Protein AF-A0AAE3R5K8-F1 (afdb_monomer)

Radius of gyration: 15.52 Å; Cα contacts (8 Å, |Δi|>4): 176; chains: 1; bounding box: 37×25×44 Å

Mean predicted aligned error: 3.05 Å

Organism: NCBI:txid3048010

Foldseek 3Di:
DDDDPLLLVLLQVLLVVLLVQLCCQQPPVQVSVVVQVDHPPPPPVVSVVSNVVSPVSNVLSVLSNVLSVDVVSSLVNLVSSLCVLVVLLVVVVVCCVVVNDGGPVVVVSSVVSVVSNVSSVVVNVVVVVD

Structure (mmCIF, N/CA/C/O backbone):
data_AF-A0AAE3R5K8-F1
#
_entry.id   AF-A0AAE3R5K8-F1
#
loop_
_atom_site.group_PDB
_atom_site.id
_atom_site.type_symbol
_atom_site.label_atom_id
_atom_site.label_alt_id
_atom_site.label_comp_id
_atom_site.label_asym_id
_atom_site.label_entity_id
_atom_site.label_seq_id
_atom_site.pdbx_PDB_ins_code
_atom_site.Cartn_x
_atom_site.Cartn_y
_atom_site.Cartn_z
_atom_site.occupancy
_atom_site.B_iso_or_equiv
_atom_site.auth_seq_id
_atom_site.auth_comp_id
_atom_site.auth_asym_id
_atom_site.auth_atom_id
_atom_site.pdbx_PDB_model_num
ATOM 1 N N . MET A 1 1 ? -12.276 4.435 22.989 1.00 53.66 1 MET A N 1
ATOM 2 C CA . MET A 1 1 ? -12.339 2.981 22.708 1.00 53.66 1 MET A CA 1
ATOM 3 C C . MET A 1 1 ? -10.921 2.452 22.567 1.00 53.66 1 MET A C 1
ATOM 5 O O . MET A 1 1 ? -10.121 3.084 21.887 1.00 53.66 1 MET A O 1
ATOM 9 N N . LYS A 1 2 ? -10.575 1.359 23.253 1.00 65.31 2 LYS A N 1
ATOM 10 C CA . LYS A 1 2 ? -9.228 0.775 23.190 1.00 65.31 2 LYS A CA 1
ATOM 11 C C . LYS A 1 2 ? -9.103 0.011 21.866 1.00 65.31 2 LYS A C 1
ATOM 13 O O . LYS A 1 2 ? -9.886 -0.899 21.618 1.00 65.31 2 LYS A O 1
ATOM 18 N N . GLN A 1 3 ? -8.176 0.416 21.003 1.00 77.44 3 GLN A N 1
ATOM 19 C CA . GLN A 1 3 ? -7.944 -0.242 19.714 1.00 77.44 3 GLN A CA 1
ATOM 20 C C . GLN A 1 3 ? -7.474 -1.683 19.946 1.00 77.44 3 GLN A C 1
ATOM 22 O O . GLN A 1 3 ? -6.622 -1.926 20.805 1.00 77.44 3 GLN A O 1
ATOM 27 N N . SER A 1 4 ? -8.032 -2.645 19.207 1.00 90.25 4 SER A N 1
ATOM 28 C CA . SER A 1 4 ? -7.611 -4.040 19.342 1.00 90.25 4 SER A CA 1
ATOM 29 C C . SER A 1 4 ? -6.170 -4.212 18.856 1.00 90.25 4 SER A C 1
ATOM 31 O O . SER A 1 4 ? -5.750 -3.581 17.881 1.00 90.25 4 SER A O 1
ATOM 33 N N . LEU A 1 5 ? -5.411 -5.093 19.519 1.00 93.00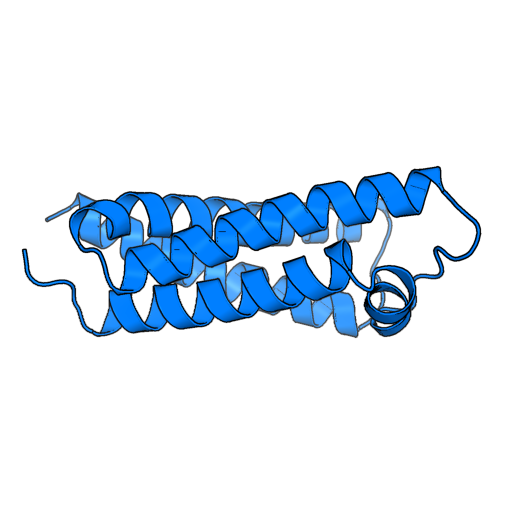 5 LEU A N 1
ATOM 34 C CA . LEU A 1 5 ? -4.035 -5.410 19.120 1.00 93.00 5 LEU A CA 1
ATOM 35 C C . LEU A 1 5 ? -3.974 -5.884 17.660 1.00 93.00 5 LEU A C 1
ATOM 37 O O . LEU A 1 5 ? -3.055 -5.520 16.935 1.00 93.00 5 LEU A O 1
ATOM 41 N N . TYR A 1 6 ? -4.999 -6.621 17.221 1.00 93.75 6 TYR A N 1
ATOM 42 C CA . TYR A 1 6 ? -5.157 -7.064 15.840 1.00 93.75 6 TYR A CA 1
ATOM 43 C C . TYR A 1 6 ? -5.221 -5.895 14.847 1.00 93.75 6 TYR A C 1
ATOM 45 O O . TYR A 1 6 ? -4.435 -5.863 13.906 1.00 93.75 6 TYR A O 1
ATOM 53 N N . VAL A 1 7 ? -6.103 -4.907 15.062 1.00 95.06 7 VAL A N 1
ATOM 54 C CA . VAL A 1 7 ? -6.229 -3.750 14.151 1.00 95.06 7 VAL A CA 1
ATOM 55 C C . VAL A 1 7 ? -4.946 -2.926 14.139 1.00 95.06 7 VAL A C 1
ATOM 57 O O . VAL A 1 7 ? -4.520 -2.471 13.081 1.00 95.06 7 VAL A O 1
ATOM 60 N N . LYS A 1 8 ? -4.314 -2.751 15.303 1.00 96.06 8 LYS A N 1
ATOM 61 C CA . LYS A 1 8 ? -3.030 -2.056 15.414 1.00 96.06 8 LYS A CA 1
ATOM 62 C C . LYS A 1 8 ? -1.935 -2.756 14.608 1.00 96.06 8 LYS A C 1
ATOM 64 O O . LYS A 1 8 ? -1.288 -2.108 13.795 1.00 96.06 8 LYS A O 1
ATOM 69 N N . ALA A 1 9 ? -1.748 -4.061 14.804 1.00 97.19 9 ALA A N 1
ATOM 70 C CA . ALA A 1 9 ? -0.745 -4.832 14.073 1.00 97.19 9 ALA A CA 1
ATOM 71 C C . ALA A 1 9 ? -1.014 -4.801 12.563 1.00 97.19 9 ALA A C 1
ATOM 73 O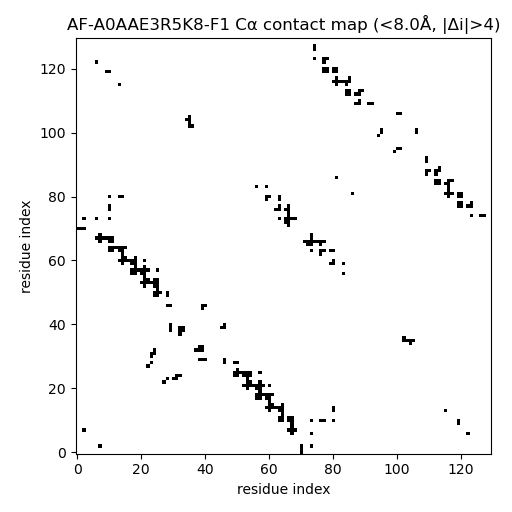 O . ALA A 1 9 ? -0.111 -4.517 11.781 1.00 97.19 9 ALA A O 1
ATOM 74 N N . LEU A 1 10 ? -2.268 -5.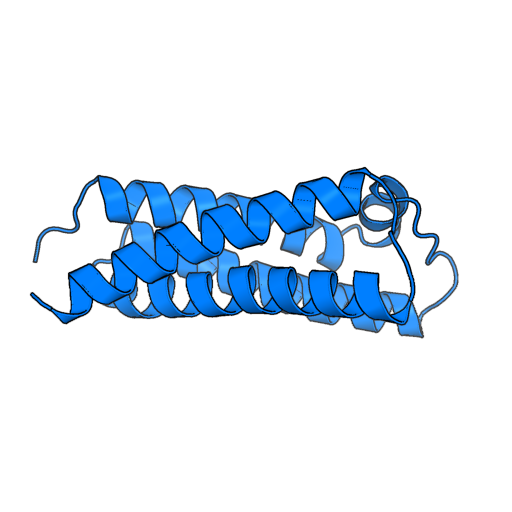017 12.161 1.00 97.38 10 LEU A N 1
ATOM 75 C CA . LEU A 1 10 ? -2.664 -5.038 10.759 1.00 97.38 10 LEU A CA 1
ATOM 76 C C . LEU A 1 10 ? -2.370 -3.703 10.059 1.00 97.38 10 LEU A C 1
ATOM 78 O O . LEU A 1 10 ? -1.749 -3.700 9.002 1.00 97.38 10 LEU A O 1
ATOM 82 N N . LEU A 1 11 ? -2.758 -2.577 10.665 1.00 98.06 11 LEU A N 1
ATOM 83 C CA . LEU A 1 11 ? -2.470 -1.243 10.130 1.00 98.06 11 LEU A CA 1
ATOM 84 C C . LEU A 1 11 ? -0.974 -0.924 10.107 1.00 98.06 11 LEU A C 1
ATOM 86 O O . LEU A 1 11 ? -0.500 -0.312 9.155 1.00 98.06 11 LEU A O 1
ATOM 90 N N . PHE A 1 12 ? -0.227 -1.348 11.127 1.00 98.38 12 PHE A N 1
ATOM 91 C CA . PHE A 1 12 ? 1.211 -1.113 11.195 1.00 98.38 12 PHE A CA 1
ATOM 92 C C . PHE A 1 12 ? 1.956 -1.832 10.065 1.00 98.38 12 PHE A C 1
ATOM 94 O O . PHE A 1 12 ? 2.708 -1.195 9.333 1.00 98.38 12 PHE A O 1
ATOM 101 N N . PHE A 1 13 ? 1.703 -3.130 9.867 1.00 98.25 13 PHE A N 1
ATOM 102 C CA . PHE A 1 13 ? 2.347 -3.895 8.797 1.00 98.25 13 PHE A CA 1
ATOM 103 C C . PHE A 1 13 ? 1.875 -3.463 7.407 1.0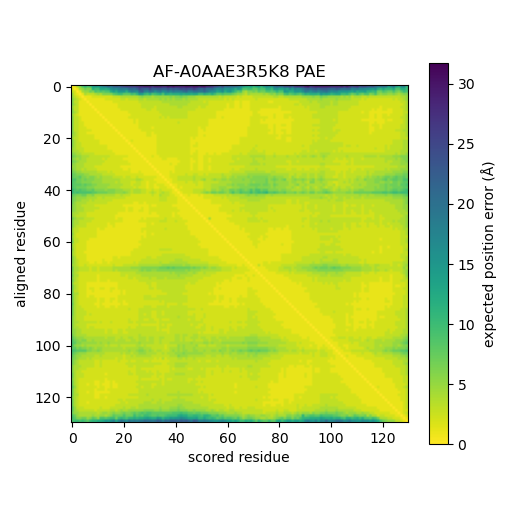0 98.25 13 PHE A C 1
ATOM 105 O O . PHE A 1 13 ? 2.707 -3.262 6.526 1.00 98.25 13 PHE A O 1
ATOM 112 N N . ALA A 1 14 ? 0.570 -3.243 7.218 1.00 98.12 14 ALA A N 1
ATOM 113 C CA . ALA A 1 14 ? 0.040 -2.714 5.962 1.00 98.12 14 ALA A CA 1
ATOM 114 C C . ALA A 1 14 ? 0.647 -1.340 5.633 1.00 98.12 14 ALA A C 1
ATOM 116 O O . ALA A 1 14 ? 0.993 -1.067 4.485 1.00 98.12 14 ALA A O 1
ATOM 117 N N . GLY A 1 15 ? 0.829 -0.490 6.642 1.00 98.38 15 GLY A N 1
ATOM 118 C CA . GLY A 1 15 ? 1.450 0.815 6.480 1.00 98.38 15 GLY A CA 1
ATOM 119 C C . GLY A 1 15 ? 2.943 0.750 6.169 1.00 98.38 15 GLY A C 1
ATOM 120 O O . GLY A 1 15 ? 3.391 1.474 5.287 1.00 98.38 15 GLY A O 1
ATOM 121 N N . ILE A 1 16 ? 3.702 -0.144 6.816 1.00 98.56 16 ILE A N 1
ATOM 122 C CA . ILE A 1 16 ? 5.124 -0.368 6.499 1.00 98.56 16 ILE A CA 1
ATOM 123 C C . ILE A 1 16 ? 5.293 -0.843 5.059 1.00 98.56 16 ILE A C 1
ATOM 125 O O . ILE A 1 16 ? 6.133 -0.303 4.347 1.00 98.56 16 ILE A O 1
ATOM 129 N N . ILE A 1 17 ? 4.495 -1.820 4.620 1.00 98.06 17 ILE A N 1
ATOM 130 C CA . ILE A 1 17 ? 4.569 -2.345 3.251 1.00 98.06 17 ILE A CA 1
ATOM 131 C C . ILE A 1 17 ? 4.251 -1.230 2.247 1.00 98.06 17 ILE A C 1
ATOM 133 O O . ILE A 1 17 ? 5.037 -0.986 1.334 1.00 98.06 17 ILE A O 1
ATOM 137 N N . GLY A 1 18 ? 3.157 -0.491 2.459 1.00 98.06 18 GLY A N 1
ATOM 138 C CA . GLY A 1 18 ? 2.764 0.613 1.581 1.00 98.06 18 GLY A CA 1
ATOM 139 C C . GLY A 1 18 ? 3.805 1.734 1.547 1.00 98.06 18 GLY A C 1
ATOM 140 O O . GLY A 1 18 ? 4.145 2.231 0.478 1.00 98.06 18 GLY A O 1
ATOM 141 N N . ALA A 1 19 ? 4.377 2.092 2.699 1.00 98.50 19 ALA A N 1
ATOM 142 C CA . ALA A 1 19 ? 5.434 3.094 2.777 1.00 98.50 19 ALA A CA 1
ATOM 143 C C . ALA A 1 19 ? 6.725 2.626 2.091 1.00 98.50 19 ALA A C 1
ATOM 145 O O . ALA A 1 19 ? 7.347 3.415 1.391 1.00 98.50 19 ALA A O 1
ATOM 146 N N . ALA A 1 20 ? 7.116 1.359 2.244 1.00 98.00 20 ALA A N 1
ATOM 147 C CA . ALA A 1 20 ? 8.308 0.813 1.600 1.00 98.00 20 ALA A CA 1
ATOM 148 C C . ALA A 1 20 ? 8.177 0.812 0.069 1.00 98.00 20 ALA A C 1
ATOM 150 O O . ALA A 1 20 ? 9.076 1.296 -0.617 1.00 98.00 20 ALA A O 1
ATOM 151 N N . VAL A 1 21 ? 7.039 0.346 -0.461 1.00 97.19 21 VAL A N 1
ATOM 152 C CA . VAL A 1 21 ? 6.747 0.395 -1.905 1.00 97.19 21 VAL A CA 1
ATOM 153 C C . VAL A 1 21 ? 6.687 1.846 -2.386 1.00 97.19 21 VAL A C 1
ATOM 155 O O . VAL A 1 21 ? 7.338 2.199 -3.366 1.00 97.19 21 VAL A O 1
ATOM 158 N N . GLY A 1 22 ? 5.980 2.713 -1.656 1.00 98.06 22 GLY A N 1
ATOM 159 C CA . GLY A 1 22 ? 5.869 4.131 -1.986 1.00 98.06 22 GLY A CA 1
ATOM 160 C C . GLY A 1 22 ? 7.217 4.860 -1.995 1.00 98.06 22 GLY A C 1
ATOM 161 O O . GLY A 1 22 ? 7.472 5.649 -2.898 1.00 98.06 22 GLY A O 1
ATOM 162 N N . ILE A 1 23 ? 8.117 4.567 -1.049 1.00 98.56 23 ILE A N 1
ATOM 163 C CA . ILE A 1 23 ? 9.496 5.089 -1.036 1.00 98.56 23 ILE A CA 1
ATOM 164 C C . ILE A 1 23 ? 10.287 4.560 -2.231 1.00 98.56 23 ILE A C 1
ATOM 166 O O . ILE A 1 23 ? 10.984 5.339 -2.880 1.00 98.56 23 ILE A O 1
ATOM 170 N N . GLY A 1 24 ? 10.178 3.263 -2.533 1.00 97.75 24 GLY A N 1
ATOM 171 C CA . GLY A 1 24 ? 10.833 2.651 -3.688 1.00 97.75 24 GLY A CA 1
ATOM 172 C C . GLY A 1 24 ? 10.465 3.367 -4.985 1.00 97.75 24 GLY A C 1
ATOM 173 O O . GLY A 1 24 ? 11.346 3.844 -5.695 1.00 97.75 24 GLY A O 1
ATOM 174 N N . GLN A 1 25 ? 9.170 3.550 -5.229 1.00 97.62 25 GLN A N 1
ATOM 175 C CA . GLN A 1 25 ? 8.658 4.232 -6.419 1.00 97.62 25 GLN A CA 1
ATOM 176 C C . GLN A 1 25 ? 8.929 5.746 -6.417 1.00 97.62 25 GLN A C 1
ATOM 178 O O . GLN A 1 25 ? 9.264 6.321 -7.449 1.00 97.62 25 GLN A O 1
ATOM 183 N N . LEU A 1 26 ? 8.826 6.421 -5.268 1.00 98.38 26 LEU A N 1
ATOM 184 C CA . LEU A 1 26 ? 9.017 7.871 -5.195 1.00 98.38 26 LEU A CA 1
ATOM 185 C C . LEU A 1 26 ? 10.486 8.277 -5.290 1.00 98.38 26 LEU A C 1
ATOM 187 O O . LEU A 1 26 ? 10.795 9.268 -5.948 1.00 98.38 26 LEU A O 1
ATOM 191 N N . ILE A 1 27 ? 11.385 7.577 -4.597 1.00 98.19 27 ILE A N 1
ATOM 192 C CA . ILE A 1 27 ? 12.783 7.995 -4.431 1.00 98.19 27 ILE A CA 1
ATOM 193 C C . ILE A 1 27 ? 13.690 7.262 -5.420 1.00 98.19 27 ILE A C 1
ATOM 195 O O . ILE A 1 27 ? 14.535 7.903 -6.052 1.00 98.19 27 ILE A O 1
ATOM 199 N N . PHE A 1 28 ? 13.464 5.961 -5.621 1.00 97.00 28 PHE A N 1
ATOM 200 C CA . PHE A 1 28 ? 14.323 5.072 -6.408 1.00 97.00 28 PHE A CA 1
ATOM 201 C C . PHE A 1 28 ? 13.574 4.344 -7.550 1.00 97.00 28 PHE A C 1
ATOM 203 O O . PHE A 1 28 ? 13.754 3.134 -7.701 1.00 97.00 28 PHE A O 1
ATOM 210 N N . PRO A 1 29 ? 12.770 5.037 -8.388 1.00 97.25 29 PRO A N 1
ATOM 211 C CA . PRO A 1 29 ? 11.847 4.389 -9.327 1.00 97.25 29 PRO A CA 1
ATOM 212 C C . PRO A 1 29 ? 12.539 3.429 -10.301 1.00 97.25 29 PRO A C 1
ATOM 214 O O . PRO A 1 29 ? 12.050 2.331 -10.516 1.00 97.25 29 PRO A O 1
ATOM 217 N N . VAL A 1 30 ? 13.703 3.804 -10.848 1.00 97.38 30 VAL A N 1
ATOM 218 C CA . VAL A 1 30 ? 14.429 2.968 -11.824 1.00 97.38 30 VAL A CA 1
ATOM 219 C C . VAL A 1 30 ? 14.864 1.640 -11.204 1.00 97.38 30 VAL A C 1
ATOM 221 O O . VAL A 1 30 ? 14.636 0.586 -11.782 1.00 97.38 30 VAL A O 1
ATOM 224 N N . ALA A 1 31 ? 15.472 1.678 -10.016 1.00 96.69 31 ALA A N 1
ATOM 225 C CA . ALA A 1 31 ? 15.946 0.469 -9.346 1.00 96.69 31 ALA A CA 1
ATOM 226 C C . ALA A 1 31 ? 14.786 -0.391 -8.822 1.00 96.69 31 ALA A C 1
ATOM 228 O O . ALA A 1 31 ? 14.875 -1.616 -8.832 1.00 96.69 31 ALA A O 1
ATOM 229 N N . PHE A 1 32 ? 13.706 0.249 -8.365 1.00 96.12 32 PHE A N 1
ATOM 230 C CA . PHE A 1 32 ? 12.534 -0.445 -7.849 1.00 96.12 32 PHE A CA 1
ATOM 231 C C . PHE A 1 32 ? 11.779 -1.185 -8.959 1.00 96.12 32 PHE A C 1
ATOM 233 O O . PHE A 1 32 ? 11.548 -2.382 -8.833 1.00 96.12 32 PHE A O 1
ATOM 240 N N . GLU A 1 33 ? 11.462 -0.516 -10.067 1.00 94.94 33 GLU A N 1
ATOM 241 C CA . GLU A 1 33 ? 10.732 -1.126 -11.189 1.00 94.94 33 GLU A CA 1
ATOM 242 C C . GLU A 1 33 ? 11.599 -2.152 -11.954 1.00 94.94 33 GLU A C 1
ATOM 244 O O . GLU A 1 33 ? 11.101 -3.179 -12.413 1.00 94.94 33 GLU A O 1
ATOM 249 N N . ALA A 1 34 ? 12.928 -1.988 -11.979 1.00 95.00 34 ALA A N 1
ATOM 250 C CA . ALA A 1 34 ? 13.823 -3.016 -12.520 1.00 95.00 34 ALA A CA 1
ATOM 251 C C . ALA A 1 34 ? 13.745 -4.350 -11.746 1.00 95.00 34 ALA A C 1
ATOM 253 O O . ALA A 1 34 ? 13.999 -5.407 -12.325 1.00 95.00 34 ALA A O 1
ATOM 254 N N . SER A 1 35 ? 13.361 -4.333 -10.459 1.00 91.56 35 SER A N 1
ATOM 255 C CA . SER A 1 35 ? 13.190 -5.556 -9.654 1.00 91.56 35 SER A CA 1
ATOM 256 C C . SER A 1 35 ? 11.995 -6.417 -10.082 1.00 91.56 35 SER A C 1
ATOM 258 O O . SER A 1 35 ? 11.940 -7.594 -9.736 1.00 91.56 35 SER A O 1
ATOM 260 N N . THR A 1 36 ? 11.072 -5.840 -10.852 1.00 90.31 36 THR A N 1
ATOM 261 C CA . THR A 1 36 ? 9.902 -6.500 -11.448 1.00 90.31 36 THR A CA 1
ATOM 262 C C . THR A 1 36 ? 10.021 -6.597 -12.973 1.00 90.31 36 THR A C 1
ATOM 264 O O . THR A 1 36 ? 9.025 -6.808 -13.662 1.00 90.31 36 THR A O 1
ATOM 267 N N . GLY A 1 37 ? 11.233 -6.433 -13.518 1.00 89.31 37 GLY A N 1
ATOM 268 C CA . GLY A 1 37 ? 11.509 -6.558 -14.951 1.00 89.31 37 GLY A CA 1
ATOM 269 C C . GLY A 1 37 ? 11.064 -5.364 -15.801 1.00 89.31 37 GLY A C 1
ATOM 270 O O . GLY A 1 37 ? 10.993 -5.491 -17.022 1.00 89.31 37 GLY A O 1
ATOM 271 N N . ILE A 1 38 ? 10.763 -4.214 -15.190 1.00 92.56 38 ILE A N 1
ATOM 272 C CA . ILE A 1 38 ? 10.287 -3.018 -15.890 1.00 92.56 38 ILE A CA 1
ATOM 273 C C . ILE A 1 38 ? 11.449 -2.028 -16.060 1.00 92.56 38 ILE A C 1
ATOM 275 O O . ILE A 1 38 ? 11.983 -1.500 -15.084 1.00 92.56 38 ILE A O 1
ATOM 279 N N . ASP A 1 39 ? 11.818 -1.735 -17.310 1.00 95.38 39 ASP A N 1
ATOM 280 C CA . ASP A 1 39 ? 12.791 -0.686 -17.633 1.00 95.38 39 ASP A CA 1
ATOM 281 C C . ASP A 1 39 ? 12.082 0.636 -17.957 1.00 95.38 39 ASP A C 1
ATOM 283 O O . ASP A 1 39 ? 11.309 0.743 -18.910 1.00 95.38 39 ASP A O 1
ATOM 287 N N . ILE A 1 40 ? 12.355 1.652 -17.141 1.00 95.44 40 ILE A N 1
ATOM 288 C CA . ILE A 1 40 ? 11.821 3.013 -17.284 1.00 95.44 40 ILE A CA 1
ATOM 289 C C . ILE A 1 40 ? 12.932 4.058 -17.463 1.00 95.44 40 ILE A C 1
ATOM 291 O O . ILE A 1 40 ? 12.668 5.265 -17.418 1.00 95.44 40 ILE A O 1
ATOM 295 N N . ALA A 1 41 ? 14.189 3.624 -17.605 1.00 94.56 41 ALA A N 1
ATOM 296 C CA . ALA A 1 41 ? 15.325 4.528 -17.688 1.00 94.56 41 ALA A CA 1
ATOM 297 C C . ALA A 1 41 ? 15.216 5.445 -18.919 1.00 94.56 41 ALA A C 1
ATOM 299 O O . ALA A 1 41 ? 14.818 5.039 -20.007 1.00 94.56 41 ALA A O 1
ATOM 300 N N . GLY A 1 42 ? 15.558 6.724 -18.743 1.00 94.75 42 GLY A N 1
ATOM 301 C CA . GLY A 1 42 ? 15.544 7.708 -19.831 1.00 94.75 42 GLY A CA 1
ATOM 302 C C . GLY A 1 42 ? 14.161 8.233 -20.239 1.00 94.75 42 GLY A C 1
ATOM 303 O O . GLY A 1 42 ? 14.099 9.149 -21.055 1.00 94.75 42 GLY A O 1
ATOM 304 N N . ASN A 1 43 ? 13.062 7.742 -19.653 1.00 97.06 43 ASN A N 1
ATOM 305 C CA . ASN A 1 43 ? 11.716 8.247 -19.928 1.00 97.06 43 ASN A CA 1
ATOM 306 C C . ASN A 1 43 ? 11.205 9.132 -18.778 1.00 97.06 43 ASN A C 1
ATOM 308 O O . ASN A 1 43 ? 10.677 8.650 -17.777 1.00 97.06 43 ASN A O 1
ATOM 312 N N . SER A 1 44 ? 11.358 10.452 -18.918 1.00 97.00 44 SER A N 1
ATOM 313 C CA . SER A 1 44 ? 10.964 11.422 -17.885 1.00 97.00 44 SER A CA 1
ATOM 314 C C . SER A 1 44 ? 9.460 11.429 -17.595 1.00 97.00 44 SER A C 1
ATOM 316 O O . SER A 1 44 ? 9.074 11.616 -16.441 1.00 97.00 44 SER A O 1
ATOM 318 N N . SER A 1 45 ? 8.619 11.187 -18.603 1.00 97.81 45 SER A N 1
ATOM 319 C CA . SER A 1 45 ? 7.168 11.088 -18.432 1.00 97.81 45 SER A CA 1
ATOM 320 C C . SER A 1 45 ? 6.796 9.876 -17.578 1.00 97.81 45 SER A C 1
ATOM 322 O O . SER A 1 45 ? 6.096 10.038 -16.583 1.00 97.81 45 SER A O 1
ATOM 324 N N . LEU A 1 46 ? 7.338 8.690 -17.880 1.00 96.56 46 LEU A N 1
ATOM 325 C CA . LEU A 1 46 ? 7.107 7.492 -17.061 1.00 96.56 46 LEU A CA 1
ATOM 326 C C . LEU A 1 46 ? 7.660 7.651 -15.641 1.00 96.56 46 LEU A C 1
ATOM 328 O O . LEU A 1 46 ? 7.002 7.269 -14.677 1.00 96.56 46 LEU A O 1
ATOM 332 N N . LEU A 1 47 ? 8.834 8.270 -15.486 1.00 97.81 47 LEU A N 1
ATOM 333 C CA . LEU A 1 47 ? 9.390 8.556 -14.162 1.00 97.81 47 LEU A CA 1
ATOM 334 C C . LEU A 1 47 ? 8.478 9.472 -13.338 1.00 97.81 47 LEU A C 1
ATOM 336 O O . LEU A 1 47 ? 8.362 9.275 -12.130 1.00 97.81 47 LEU A O 1
ATOM 340 N N . SER A 1 48 ? 7.836 10.460 -13.964 1.00 97.88 48 SER A N 1
ATOM 341 C CA . SER A 1 48 ? 6.869 11.333 -13.292 1.00 97.88 48 SER A CA 1
ATOM 342 C C . SER A 1 48 ? 5.630 10.558 -12.837 1.00 97.88 48 SER A C 1
ATOM 344 O O . SER A 1 48 ? 5.227 10.701 -11.682 1.00 97.88 48 SER A O 1
ATOM 346 N N . GLU A 1 49 ? 5.073 9.693 -13.691 1.00 97.38 49 GLU A N 1
ATOM 347 C CA . GLU A 1 49 ? 3.904 8.865 -13.356 1.00 97.38 49 GLU A CA 1
ATOM 348 C C . GLU A 1 49 ? 4.186 7.928 -12.171 1.00 97.38 49 GLU A C 1
ATOM 350 O O . GLU A 1 49 ? 3.447 7.936 -11.183 1.00 97.38 49 GLU A O 1
ATOM 355 N N . ILE A 1 50 ? 5.309 7.197 -12.205 1.00 97.69 50 ILE A N 1
ATOM 356 C CA . ILE A 1 50 ? 5.698 6.264 -11.133 1.00 97.69 50 ILE A CA 1
ATOM 357 C C . ILE A 1 50 ? 5.990 7.000 -9.820 1.00 97.69 50 ILE A C 1
ATOM 359 O O . ILE A 1 50 ? 5.593 6.551 -8.742 1.00 97.69 50 ILE A O 1
ATOM 363 N N . ARG A 1 51 ? 6.649 8.165 -9.872 1.00 98.31 51 ARG A N 1
ATOM 364 C CA . ARG A 1 51 ? 6.889 8.971 -8.664 1.00 98.31 51 ARG A CA 1
ATOM 365 C C . ARG A 1 51 ? 5.586 9.524 -8.087 1.00 98.31 51 ARG A C 1
ATOM 367 O O . ARG A 1 51 ? 5.439 9.557 -6.865 1.00 98.31 51 ARG A O 1
ATOM 374 N N . GLY A 1 52 ? 4.640 9.925 -8.935 1.00 98.12 52 GLY A N 1
ATOM 375 C CA . GLY A 1 52 ? 3.319 10.399 -8.521 1.00 98.12 52 GLY A CA 1
ATOM 376 C C . GLY A 1 52 ? 2.505 9.321 -7.802 1.00 98.12 52 GLY A C 1
ATOM 377 O O . GLY A 1 52 ? 2.012 9.546 -6.688 1.00 98.12 52 GLY A O 1
ATOM 378 N N . SER A 1 53 ? 2.419 8.120 -8.381 1.00 96.69 53 SER A N 1
ATOM 379 C CA . SER A 1 53 ? 1.756 6.978 -7.740 1.00 96.69 53 SER A CA 1
ATOM 380 C C . SER A 1 53 ? 2.483 6.540 -6.463 1.00 96.69 53 SER A C 1
ATOM 382 O O . SER A 1 53 ? 1.835 6.305 -5.439 1.00 96.69 53 SER A O 1
ATOM 384 N N . GLY A 1 54 ? 3.820 6.528 -6.480 1.00 97.94 54 GLY A N 1
ATOM 385 C CA . GLY A 1 54 ? 4.667 6.192 -5.335 1.00 97.94 54 GLY A CA 1
ATOM 386 C C . G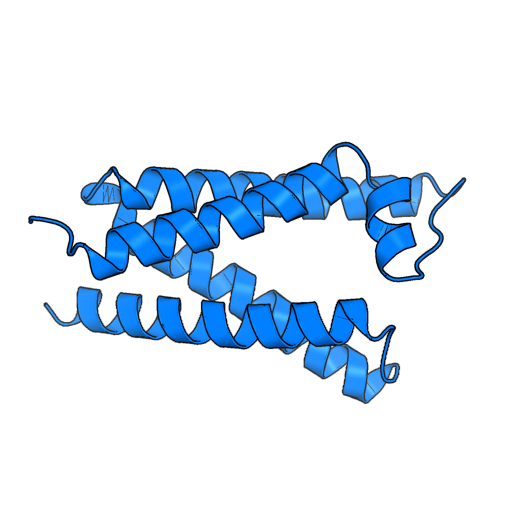LY A 1 54 ? 4.490 7.143 -4.151 1.00 97.94 54 GLY A C 1
ATOM 387 O O . GLY A 1 54 ? 4.291 6.702 -3.019 1.00 97.94 54 GLY A O 1
ATOM 388 N N . GLY A 1 55 ? 4.475 8.456 -4.398 1.00 98.50 55 GLY A N 1
ATOM 389 C CA . GLY A 1 55 ? 4.222 9.458 -3.360 1.00 98.50 55 GLY A CA 1
ATOM 390 C C . GLY A 1 55 ? 2.825 9.341 -2.753 1.00 98.50 55 GLY A C 1
ATOM 391 O O . GLY A 1 55 ? 2.660 9.456 -1.536 1.00 98.50 55 GLY A O 1
ATOM 392 N N . THR A 1 56 ? 1.830 9.024 -3.581 1.00 98.38 56 THR A N 1
ATOM 393 C CA . THR A 1 56 ? 0.457 8.776 -3.126 1.00 98.38 56 THR A CA 1
ATOM 394 C C . THR A 1 56 ? 0.389 7.547 -2.211 1.00 98.38 56 THR A C 1
ATOM 396 O O . THR A 1 56 ? -0.213 7.604 -1.135 1.00 98.38 56 THR A O 1
ATOM 399 N N . LEU A 1 57 ? 1.052 6.450 -2.590 1.00 98.12 57 LEU A N 1
ATOM 400 C CA . LEU A 1 57 ? 1.099 5.227 -1.789 1.00 98.12 57 LEU A CA 1
ATOM 401 C C . LEU A 1 57 ? 1.895 5.412 -0.488 1.00 98.12 57 LEU A C 1
ATOM 403 O O . LEU A 1 57 ? 1.480 4.914 0.558 1.00 98.12 57 LEU A O 1
ATOM 407 N N . LEU A 1 58 ? 2.984 6.186 -0.520 1.00 98.69 58 LEU A N 1
ATOM 408 C CA . LEU A 1 58 ? 3.745 6.553 0.674 1.00 98.69 58 LEU A CA 1
ATOM 409 C C . LEU A 1 58 ? 2.876 7.328 1.669 1.00 98.69 58 LEU A C 1
ATOM 411 O O . LEU A 1 58 ? 2.830 6.980 2.850 1.00 98.69 58 LEU A O 1
ATOM 415 N N . ALA A 1 59 ? 2.145 8.342 1.199 1.00 98.56 59 ALA A N 1
ATOM 416 C CA . ALA A 1 59 ? 1.228 9.105 2.040 1.00 98.56 59 ALA A CA 1
ATOM 417 C C . ALA A 1 59 ? 0.147 8.201 2.658 1.00 98.56 59 ALA A C 1
ATOM 419 O O . ALA A 1 59 ? -0.116 8.282 3.861 1.00 98.56 59 ALA A O 1
ATOM 420 N N . ALA A 1 60 ? -0.427 7.287 1.870 1.00 98.44 60 ALA A N 1
ATOM 421 C CA . ALA A 1 60 ? -1.372 6.293 2.372 1.00 98.44 60 ALA A CA 1
ATOM 422 C C . ALA A 1 60 ? -0.733 5.389 3.443 1.00 98.44 60 ALA A C 1
ATOM 424 O O . ALA A 1 60 ? -1.322 5.199 4.508 1.00 98.44 60 ALA A O 1
ATOM 425 N N . GLY A 1 61 ? 0.485 4.889 3.212 1.00 98.44 61 GLY A N 1
ATOM 426 C CA . GLY A 1 61 ? 1.240 4.075 4.168 1.00 98.44 61 GLY A CA 1
ATOM 427 C C . GLY A 1 61 ? 1.486 4.794 5.497 1.00 98.44 61 GLY A C 1
ATOM 428 O O . GLY A 1 61 ? 1.246 4.225 6.562 1.00 98.44 61 GLY A O 1
ATOM 429 N N . VAL A 1 62 ? 1.854 6.078 5.459 1.00 98.62 62 VAL A N 1
ATOM 430 C CA . VAL A 1 62 ? 1.999 6.912 6.665 1.00 98.62 62 VAL A CA 1
ATOM 431 C C . VAL A 1 62 ? 0.674 7.022 7.420 1.00 98.62 62 VAL A C 1
ATOM 433 O O . VAL A 1 62 ? 0.646 6.824 8.635 1.00 98.62 62 VAL A O 1
ATOM 436 N N . VAL A 1 63 ? -0.443 7.270 6.728 1.00 98.56 63 VAL A N 1
ATOM 437 C CA . VAL A 1 63 ? -1.772 7.325 7.362 1.00 98.56 63 VAL A CA 1
ATOM 438 C C . VAL A 1 63 ? -2.144 5.987 8.010 1.00 98.56 63 VAL A C 1
ATOM 440 O O . VAL A 1 63 ? -2.710 5.979 9.106 1.00 98.56 63 VAL A O 1
ATOM 443 N N . MET A 1 64 ? -1.796 4.858 7.387 1.00 98.50 64 MET A N 1
ATOM 444 C CA . MET A 1 64 ? -1.998 3.527 7.969 1.00 98.50 64 MET A CA 1
ATOM 445 C C . MET A 1 64 ? -1.190 3.348 9.260 1.00 98.50 64 MET A C 1
ATOM 447 O O . MET A 1 64 ? -1.762 2.961 10.281 1.00 98.50 64 MET A O 1
ATOM 451 N N . ILE A 1 65 ? 0.100 3.707 9.253 1.00 98.56 65 ILE A N 1
ATOM 452 C CA . ILE A 1 65 ? 0.963 3.653 10.444 1.00 98.56 65 ILE A CA 1
ATOM 453 C C . ILE A 1 65 ? 0.390 4.539 11.554 1.00 98.56 65 ILE A C 1
ATOM 455 O O . ILE A 1 65 ? 0.227 4.076 12.681 1.00 98.56 65 ILE A O 1
ATOM 459 N N . LEU A 1 66 ? 0.013 5.785 11.254 1.00 98.19 66 LEU A N 1
ATOM 460 C CA . LEU A 1 66 ? -0.599 6.686 12.236 1.00 98.19 66 LEU A CA 1
ATOM 461 C C . LEU A 1 66 ? -1.898 6.097 12.804 1.00 98.19 66 LEU A C 1
ATOM 463 O O . LEU A 1 66 ? -2.105 6.098 14.018 1.00 98.19 66 LEU A O 1
ATOM 467 N N . GLY A 1 67 ? -2.743 5.508 11.955 1.00 96.94 67 GLY A N 1
ATOM 468 C CA . GLY A 1 67 ? -3.974 4.835 12.368 1.00 96.94 67 GLY A CA 1
ATOM 469 C C . GLY A 1 67 ? -3.761 3.617 13.273 1.00 96.94 67 GLY A C 1
ATOM 470 O O . GLY A 1 67 ? -4.683 3.231 13.997 1.00 96.94 67 GLY A O 1
ATOM 471 N N . ALA A 1 68 ? -2.564 3.024 13.278 1.00 96.75 68 ALA A N 1
ATOM 472 C CA . ALA A 1 68 ? -2.195 1.951 14.199 1.00 96.75 68 ALA A CA 1
ATOM 473 C C . ALA A 1 68 ? -1.999 2.447 15.645 1.00 96.75 68 ALA A C 1
ATOM 475 O O . ALA A 1 68 ? -2.192 1.684 16.592 1.00 96.75 68 ALA A O 1
ATOM 476 N N . PHE A 1 69 ? -1.618 3.714 15.829 1.00 96.50 69 PHE A N 1
ATOM 477 C CA . PHE A 1 69 ? -1.337 4.302 17.145 1.00 96.50 69 PHE A CA 1
ATOM 478 C C . PHE A 1 69 ? -2.375 5.340 17.585 1.00 96.50 69 PHE A C 1
ATOM 480 O O . PHE A 1 69 ? -2.442 5.658 18.771 1.00 96.50 69 PHE A O 1
ATOM 487 N N . MET A 1 70 ? -3.196 5.841 16.659 1.00 95.25 70 MET A N 1
ATOM 488 C CA . MET A 1 70 ? -4.223 6.853 16.903 1.00 95.25 70 MET A CA 1
ATOM 489 C C . MET A 1 70 ? -5.630 6.250 16.729 1.00 95.25 70 MET A C 1
ATOM 491 O O . MET A 1 70 ? -6.118 6.166 15.597 1.00 95.25 70 MET A O 1
ATOM 495 N N . PRO A 1 71 ? -6.337 5.892 17.823 1.00 90.44 71 PRO A N 1
ATOM 496 C CA . PRO A 1 71 ? -7.655 5.251 17.751 1.00 90.44 71 PRO A CA 1
ATOM 497 C C . PRO A 1 71 ? -8.716 6.056 16.987 1.00 90.44 71 PRO A C 1
ATOM 499 O O . PRO A 1 71 ? -9.596 5.480 16.353 1.00 90.44 71 PRO A O 1
ATOM 502 N N . SER A 1 72 ? -8.632 7.390 17.018 1.00 93.06 72 SER A N 1
ATOM 503 C CA . SER A 1 72 ? -9.533 8.288 16.280 1.00 93.06 72 SER A CA 1
ATOM 504 C C . SER A 1 72 ? -9.342 8.232 14.759 1.00 93.06 72 SER A C 1
ATOM 506 O O . SER A 1 72 ? -10.240 8.626 14.014 1.00 93.06 72 SER A O 1
ATOM 508 N N . LEU A 1 73 ? -8.192 7.737 14.285 1.00 95.31 73 LEU A N 1
ATOM 509 C CA . LEU A 1 73 ? -7.851 7.626 12.867 1.00 95.31 73 LEU A CA 1
ATOM 510 C C . LEU A 1 73 ? -8.001 6.193 12.334 1.00 95.31 73 LEU A C 1
ATOM 512 O O . LEU A 1 73 ? -8.115 6.013 11.123 1.00 95.31 73 LEU A O 1
ATOM 516 N N . SER A 1 74 ? -8.063 5.176 13.198 1.00 95.44 74 SER A N 1
ATOM 517 C CA . SER A 1 74 ? -8.011 3.762 12.795 1.00 95.44 74 SER A CA 1
ATOM 518 C C . SER A 1 74 ? -9.072 3.366 11.767 1.00 95.44 74 SER A C 1
ATOM 520 O O . SER A 1 74 ? -8.757 2.656 10.818 1.00 95.44 74 SER A O 1
ATOM 522 N N . ALA A 1 75 ? -10.314 3.845 11.899 1.00 95.25 75 ALA A N 1
ATOM 523 C CA . ALA A 1 75 ? -11.371 3.537 10.932 1.00 95.25 75 ALA A CA 1
ATOM 524 C C . ALA A 1 75 ? -11.065 4.105 9.534 1.00 95.25 75 ALA A C 1
ATOM 526 O O . ALA A 1 75 ? -11.239 3.416 8.531 1.00 95.25 75 ALA A O 1
ATOM 527 N N . LYS A 1 76 ? -10.560 5.344 9.469 1.00 97.06 76 LYS A N 1
ATOM 528 C CA . LYS A 1 76 ? -10.172 6.003 8.212 1.00 97.06 76 LYS A CA 1
ATOM 529 C C . LYS A 1 76 ? -8.942 5.331 7.603 1.00 97.06 76 LYS A C 1
ATOM 531 O O . LYS A 1 76 ? -8.913 5.077 6.407 1.00 97.06 76 LYS A O 1
ATOM 536 N N . ALA A 1 77 ? -7.965 4.983 8.438 1.00 97.88 77 ALA A N 1
ATOM 537 C CA . ALA A 1 77 ? -6.770 4.259 8.029 1.00 97.88 77 ALA A CA 1
ATOM 538 C C . ALA A 1 77 ? -7.095 2.867 7.464 1.00 97.88 77 ALA A C 1
ATOM 540 O O . ALA A 1 77 ? -6.538 2.487 6.441 1.00 97.88 77 ALA A O 1
ATOM 541 N N . LEU A 1 78 ? -8.031 2.132 8.075 1.00 97.94 78 LEU A N 1
ATOM 542 C CA . LEU A 1 78 ? -8.497 0.841 7.561 1.00 97.94 78 LEU A CA 1
ATOM 543 C C . LEU A 1 78 ? -9.209 0.982 6.212 1.00 97.94 78 LEU A C 1
ATOM 545 O O . LEU A 1 78 ? -8.990 0.162 5.326 1.00 97.94 78 LEU A O 1
ATOM 549 N N . PHE A 1 79 ? -10.035 2.019 6.049 1.00 98.12 79 PHE A N 1
ATOM 550 C CA . PHE A 1 79 ? -10.680 2.312 4.770 1.00 98.12 79 PHE A CA 1
ATOM 551 C C . PHE A 1 79 ? -9.650 2.623 3.678 1.00 98.12 79 PHE A C 1
ATOM 553 O O . PHE A 1 79 ? -9.708 2.031 2.605 1.00 98.12 79 PHE A O 1
ATOM 560 N N . ILE A 1 80 ? -8.675 3.490 3.968 1.00 98.25 80 ILE A N 1
ATOM 561 C CA . ILE A 1 80 ? -7.586 3.826 3.040 1.00 98.25 80 ILE A CA 1
ATOM 562 C C . ILE A 1 80 ? -6.768 2.575 2.700 1.00 98.25 80 ILE A C 1
ATOM 564 O O . ILE A 1 80 ? -6.510 2.323 1.529 1.00 98.25 80 ILE A O 1
ATOM 568 N N . ALA A 1 81 ? -6.417 1.748 3.687 1.00 98.31 81 ALA A N 1
ATOM 569 C CA . ALA A 1 81 ? -5.725 0.486 3.441 1.00 98.31 81 ALA A CA 1
ATOM 570 C C . ALA A 1 81 ? -6.526 -0.431 2.509 1.00 98.31 81 ALA A C 1
ATOM 572 O O . ALA A 1 81 ? -5.980 -0.929 1.529 1.00 98.31 81 ALA A O 1
ATOM 573 N N . ALA A 1 82 ? -7.820 -0.625 2.780 1.00 98.31 82 ALA A N 1
ATOM 574 C CA . ALA A 1 82 ? -8.678 -1.460 1.946 1.00 98.31 82 ALA A CA 1
ATOM 575 C C . ALA A 1 82 ? -8.763 -0.922 0.518 1.00 98.31 82 ALA A C 1
ATOM 577 O O . ALA A 1 82 ? -8.637 -1.697 -0.425 1.00 98.31 82 ALA A O 1
ATOM 578 N N . LEU A 1 83 ? -8.931 0.394 0.370 1.00 98.12 83 LEU A N 1
ATOM 579 C CA . LEU A 1 83 ? -8.998 1.059 -0.922 1.00 98.12 83 LEU A CA 1
ATOM 580 C C . LEU A 1 83 ? -7.723 0.810 -1.731 1.00 98.12 83 LEU A C 1
ATOM 582 O O . LEU A 1 83 ? -7.804 0.270 -2.824 1.00 98.12 83 LEU A O 1
ATOM 586 N N . PHE A 1 84 ? -6.551 1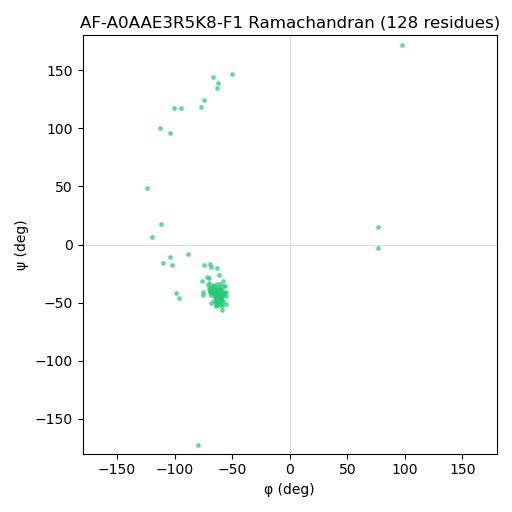.147 -1.191 1.00 98.25 84 PHE A N 1
ATOM 587 C CA . PHE A 1 84 ? -5.298 1.026 -1.935 1.00 98.25 84 PHE A CA 1
ATOM 588 C C . PHE A 1 84 ? -4.970 -0.426 -2.275 1.00 98.25 84 PHE A C 1
ATOM 590 O O . PHE A 1 84 ? -4.778 -0.741 -3.444 1.00 98.25 84 PHE A O 1
ATOM 597 N N . TYR A 1 85 ? -4.962 -1.322 -1.288 1.00 98.38 85 TYR A N 1
ATOM 598 C CA . TYR A 1 85 ? -4.570 -2.710 -1.522 1.00 98.38 85 TYR A CA 1
ATOM 599 C C . TYR A 1 85 ? -5.549 -3.453 -2.443 1.00 98.38 85 TYR A C 1
ATOM 601 O O . TYR A 1 85 ? -5.115 -4.169 -3.341 1.00 98.38 85 TYR A O 1
ATOM 609 N N . LEU A 1 86 ? -6.866 -3.259 -2.295 1.00 98.31 86 LEU A N 1
ATOM 610 C CA . LEU A 1 86 ? -7.826 -3.923 -3.183 1.00 98.31 86 LEU A CA 1
ATOM 611 C C . LEU A 1 86 ? -7.876 -3.280 -4.566 1.00 98.31 86 LEU A C 1
ATOM 613 O O . LEU A 1 86 ? -7.937 -4.013 -5.546 1.00 98.31 86 LEU A O 1
ATOM 617 N N . CYS A 1 87 ? -7.840 -1.949 -4.682 1.00 97.88 87 CYS A N 1
ATOM 618 C CA . CYS A 1 87 ? -7.867 -1.314 -5.997 1.00 97.88 87 CYS A CA 1
ATOM 619 C C . CYS A 1 87 ? -6.602 -1.631 -6.797 1.00 97.88 87 CYS A C 1
ATOM 621 O O . CYS A 1 87 ? -6.739 -1.961 -7.972 1.00 97.88 87 CYS A O 1
ATOM 623 N N . TYR A 1 88 ? -5.407 -1.613 -6.191 1.00 96.06 88 TYR A N 1
ATOM 624 C CA . TYR A 1 88 ? -4.186 -2.035 -6.888 1.00 96.06 88 TYR A CA 1
ATOM 625 C C . TYR A 1 88 ? -4.259 -3.508 -7.294 1.00 96.06 88 TYR A C 1
ATOM 627 O O . TYR A 1 88 ? -4.114 -3.814 -8.478 1.00 96.06 88 TYR A O 1
ATOM 635 N N . GLY A 1 89 ? -4.580 -4.403 -6.353 1.00 97.44 89 GLY A N 1
ATOM 636 C CA . GLY A 1 89 ? -4.644 -5.837 -6.631 1.00 97.44 89 GLY A CA 1
ATOM 637 C C . GLY A 1 89 ? -5.670 -6.187 -7.713 1.00 97.44 89 GLY A C 1
ATOM 638 O O . GLY A 1 89 ? -5.358 -6.908 -8.656 1.00 97.44 89 GLY A O 1
ATOM 639 N N . LEU A 1 90 ? -6.887 -5.636 -7.635 1.00 98.38 90 LEU A N 1
ATOM 640 C CA . LEU A 1 90 ? -7.941 -5.888 -8.625 1.00 98.38 90 LEU A CA 1
ATOM 641 C C . LEU A 1 90 ? -7.625 -5.259 -9.986 1.00 98.38 90 LEU A C 1
ATOM 643 O O . LEU A 1 90 ? -7.893 -5.883 -11.010 1.00 98.38 90 LEU A O 1
ATOM 647 N N . SER A 1 91 ? -7.025 -4.065 -10.016 1.00 97.75 91 SER A N 1
ATOM 648 C CA . SER A 1 91 ? -6.599 -3.438 -11.275 1.00 97.75 91 SER A CA 1
ATOM 649 C C . SER A 1 91 ? -5.482 -4.234 -11.944 1.00 97.75 91 SER A C 1
ATOM 651 O O . SER A 1 91 ? -5.478 -4.368 -13.163 1.00 97.75 91 SER A O 1
ATOM 653 N N . ARG A 1 92 ? -4.571 -4.829 -11.164 1.00 96.06 92 ARG A N 1
ATOM 654 C CA . ARG A 1 92 ? -3.547 -5.733 -11.698 1.00 96.06 92 ARG A CA 1
ATOM 655 C C . ARG A 1 92 ? -4.128 -7.042 -12.204 1.00 96.06 92 ARG A C 1
ATOM 657 O O . ARG A 1 92 ? -3.716 -7.489 -13.264 1.00 96.06 92 ARG A O 1
ATOM 664 N N . VAL A 1 93 ? -5.109 -7.627 -11.514 1.00 98.19 93 VAL A N 1
ATOM 665 C CA . VAL A 1 93 ? -5.840 -8.794 -12.039 1.00 98.19 93 VAL A CA 1
ATOM 666 C C . VAL A 1 93 ? -6.517 -8.447 -13.364 1.00 98.19 93 VAL A C 1
ATOM 668 O O . VAL A 1 93 ? -6.419 -9.216 -14.312 1.00 98.19 93 VAL A O 1
ATOM 671 N N . TYR A 1 94 ? -7.154 -7.280 -13.460 1.00 98.25 94 TYR A N 1
ATOM 672 C CA . TYR A 1 94 ? -7.718 -6.805 -14.721 1.00 98.25 94 TYR A CA 1
ATOM 673 C C . TYR A 1 94 ? -6.643 -6.663 -15.811 1.00 98.25 94 TYR A C 1
ATOM 675 O O . TYR A 1 94 ? -6.815 -7.216 -16.892 1.00 98.25 94 TYR A O 1
ATOM 683 N N . GLY A 1 95 ? -5.507 -6.024 -15.515 1.00 97.75 95 GLY A N 1
ATOM 684 C CA . GLY A 1 95 ? -4.375 -5.929 -16.444 1.00 97.75 95 GLY A CA 1
ATOM 685 C C . GLY A 1 95 ? -3.856 -7.298 -16.889 1.00 97.75 95 GLY A C 1
ATOM 686 O O . GLY A 1 95 ? -3.655 -7.519 -18.073 1.00 97.75 95 GLY A O 1
ATOM 687 N N . MET A 1 96 ? -3.756 -8.275 -15.983 1.00 97.50 96 MET A N 1
ATOM 688 C CA . MET A 1 96 ? -3.361 -9.646 -16.336 1.00 97.50 96 MET A CA 1
ATOM 689 C C . MET A 1 96 ? -4.317 -10.311 -17.332 1.00 97.50 96 MET A C 1
ATOM 691 O O . MET A 1 96 ? -3.885 -11.115 -18.156 1.00 97.50 96 MET A O 1
ATOM 695 N N . LEU A 1 97 ? -5.612 -9.994 -17.250 1.00 97.75 97 LEU A N 1
ATOM 696 C CA . LEU A 1 97 ? -6.632 -10.535 -18.148 1.00 97.75 97 LEU A CA 1
ATOM 697 C C . LEU A 1 97 ? -6.605 -9.880 -19.534 1.00 97.75 97 LEU A C 1
ATOM 699 O O . LEU A 1 97 ? -6.959 -10.542 -20.507 1.00 97.75 97 LEU A O 1
ATOM 703 N N . ILE A 1 98 ? -6.224 -8.602 -19.621 1.00 98.38 98 ILE A N 1
ATOM 704 C CA . ILE A 1 98 ? -6.248 -7.824 -20.869 1.00 98.38 98 ILE A CA 1
ATOM 705 C C . ILE A 1 98 ? -4.884 -7.817 -21.569 1.00 98.38 98 ILE A C 1
ATOM 707 O O . ILE A 1 98 ? -4.815 -8.054 -22.772 1.00 98.38 98 ILE A O 1
ATOM 711 N N . ASP A 1 99 ? -3.812 -7.587 -20.814 1.00 96.81 99 ASP A N 1
ATOM 712 C CA . ASP A 1 99 ? -2.453 -7.350 -21.314 1.00 96.81 99 ASP A CA 1
ATOM 713 C C . ASP A 1 99 ? -1.535 -8.578 -21.147 1.00 96.81 99 ASP A C 1
ATOM 715 O O . ASP A 1 99 ? -0.445 -8.631 -21.718 1.00 96.81 99 ASP A O 1
ATOM 719 N N . GLY A 1 100 ? -1.983 -9.593 -20.397 1.00 96.19 100 GLY A N 1
ATOM 720 C CA . GLY A 1 100 ? -1.243 -10.826 -20.124 1.00 96.19 100 GLY A CA 1
ATOM 721 C C . GLY A 1 100 ? -0.513 -10.836 -18.776 1.00 96.19 100 GLY A C 1
ATOM 722 O O . GLY A 1 100 ? -0.459 -9.849 -18.045 1.00 96.19 100 GLY A O 1
ATOM 723 N N . ILE A 1 101 ? 0.033 -11.999 -18.410 1.00 95.88 101 ILE A N 1
ATOM 724 C CA . ILE A 1 101 ? 0.661 -12.208 -17.097 1.00 95.88 101 ILE A CA 1
ATOM 725 C C . ILE A 1 101 ? 2.035 -11.505 -17.056 1.00 95.88 101 ILE A C 1
ATOM 727 O O . ILE A 1 101 ? 2.876 -11.807 -17.905 1.00 95.88 101 ILE A O 1
ATOM 731 N N . PR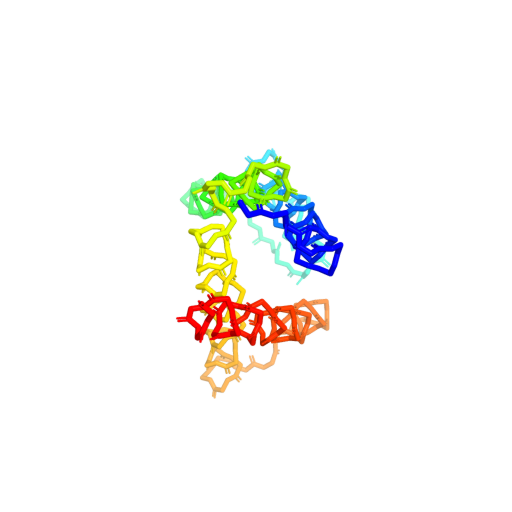O A 1 102 ? 2.286 -10.603 -16.085 1.00 94.56 102 PRO A N 1
ATOM 732 C CA . PRO A 1 102 ? 3.554 -9.892 -15.945 1.00 94.56 102 PRO A CA 1
ATOM 733 C C . PRO A 1 102 ? 4.621 -10.762 -15.260 1.00 94.56 102 PRO A C 1
ATOM 735 O O . PRO A 1 102 ? 4.407 -11.942 -14.979 1.00 94.56 102 PRO A O 1
ATOM 738 N N . ASP A 1 103 ? 5.763 -10.152 -14.940 1.00 94.12 103 ASP A N 1
ATOM 739 C CA . ASP A 1 103 ? 6.826 -10.772 -14.148 1.00 94.12 103 ASP A CA 1
ATOM 740 C C . ASP A 1 103 ? 6.317 -11.416 -12.841 1.00 94.12 103 ASP A C 1
ATOM 742 O O . ASP A 1 103 ? 5.386 -10.928 -12.184 1.00 94.12 103 ASP A O 1
ATOM 746 N N . GLN A 1 104 ? 6.967 -12.512 -12.438 1.00 92.88 104 GLN A N 1
ATOM 747 C CA . GLN A 1 104 ? 6.585 -13.301 -11.268 1.00 92.88 104 GLN A CA 1
ATOM 748 C C . GLN A 1 104 ? 6.576 -12.469 -9.976 1.00 92.88 104 GLN A C 1
ATOM 750 O O . GLN A 1 104 ? 5.707 -12.676 -9.123 1.00 92.88 104 GLN A O 1
ATOM 755 N N . GLY A 1 105 ? 7.494 -11.508 -9.833 1.00 91.44 105 GLY A N 1
ATOM 756 C CA . GLY A 1 105 ? 7.520 -10.585 -8.704 1.00 91.44 105 GLY A CA 1
ATOM 757 C C . GLY A 1 105 ? 6.229 -9.773 -8.607 1.00 91.44 105 GLY A C 1
ATOM 758 O O . GLY A 1 105 ? 5.635 -9.676 -7.532 1.00 91.44 105 GLY A O 1
ATOM 759 N N . LEU A 1 106 ? 5.722 -9.271 -9.735 1.00 92.88 106 LEU A N 1
ATOM 760 C CA . LEU A 1 106 ? 4.496 -8.472 -9.772 1.00 92.88 106 LEU A CA 1
ATOM 761 C C . LEU A 1 106 ? 3.241 -9.313 -9.480 1.00 92.88 106 LEU A C 1
ATOM 763 O O . LEU A 1 106 ? 2.305 -8.836 -8.829 1.00 92.88 106 LEU A O 1
ATOM 767 N N . VAL A 1 107 ? 3.234 -10.586 -9.886 1.00 95.75 107 VAL A N 1
ATOM 768 C CA . VAL A 1 107 ? 2.174 -11.541 -9.519 1.00 95.75 107 VAL A CA 1
ATOM 769 C C . VAL A 1 107 ? 2.154 -11.783 -8.006 1.00 95.75 107 VAL A C 1
ATOM 771 O O . VAL A 1 107 ? 1.088 -11.724 -7.389 1.00 95.75 107 VAL A O 1
ATOM 774 N N . LEU A 1 108 ? 3.317 -11.992 -7.379 1.00 94.44 108 LEU A N 1
ATOM 775 C CA . LEU A 1 108 ? 3.418 -12.176 -5.925 1.00 94.44 108 LEU A CA 1
ATOM 776 C C . LEU A 1 108 ? 2.955 -10.936 -5.152 1.00 94.44 108 LEU A C 1
ATOM 778 O O . LEU A 1 108 ? 2.220 -11.066 -4.169 1.00 94.44 108 LEU A O 1
ATOM 782 N N . VAL A 1 109 ? 3.325 -9.739 -5.620 1.00 93.94 109 VAL A N 1
ATOM 783 C CA . VAL A 1 109 ? 2.833 -8.477 -5.048 1.00 93.94 109 VAL A CA 1
ATOM 784 C C . VAL A 1 109 ? 1.308 -8.409 -5.145 1.00 93.94 109 VAL A C 1
ATOM 786 O O . VAL A 1 109 ? 0.657 -8.138 -4.141 1.00 93.94 109 VAL A O 1
ATOM 789 N N . THR A 1 110 ? 0.729 -8.746 -6.300 1.00 96.62 110 THR A N 1
ATOM 790 C CA . THR A 1 110 ? -0.731 -8.740 -6.515 1.00 96.62 110 THR A CA 1
ATOM 791 C C . THR A 1 110 ? -1.461 -9.666 -5.534 1.00 96.62 110 THR A C 1
ATOM 793 O O . THR A 1 110 ? -2.477 -9.291 -4.948 1.00 96.62 110 THR A O 1
ATOM 796 N N . ILE A 1 111 ? -0.930 -10.869 -5.290 1.00 97.75 111 ILE A N 1
ATOM 797 C CA . ILE A 1 111 ? -1.494 -11.799 -4.298 1.00 97.75 111 ILE A CA 1
ATOM 798 C C . ILE A 1 111 ? -1.436 -11.184 -2.893 1.00 97.75 111 ILE A C 1
ATOM 800 O O . ILE A 1 111 ? -2.430 -11.210 -2.160 1.00 97.75 111 ILE A O 1
ATOM 804 N N . GLY A 1 112 ? -0.293 -10.598 -2.524 1.00 97.38 112 GLY A N 1
ATOM 805 C CA . GLY A 1 112 ? -0.122 -9.901 -1.249 1.00 97.38 112 GLY A CA 1
ATOM 806 C C . GLY A 1 112 ? -1.121 -8.758 -1.070 1.00 97.38 112 GLY A C 1
ATOM 807 O O . GLY A 1 112 ? -1.740 -8.640 -0.012 1.00 97.38 112 GLY A O 1
ATOM 808 N N . GLU A 1 113 ? -1.346 -7.968 -2.118 1.00 97.94 113 GLU A N 1
ATOM 809 C CA . GLU A 1 113 ? -2.310 -6.870 -2.128 1.00 97.94 113 GLU A CA 1
ATOM 810 C C . GL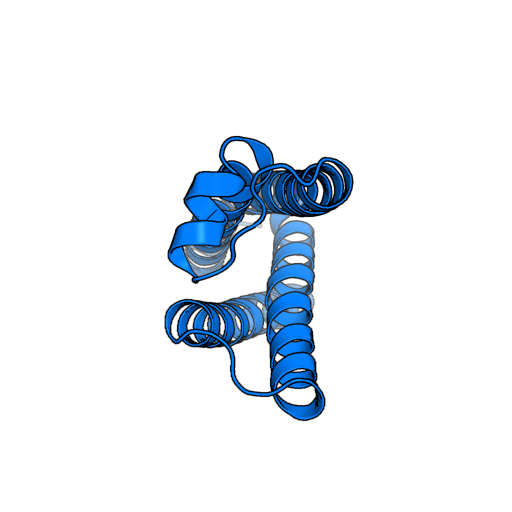U A 1 113 ? -3.737 -7.350 -1.852 1.00 97.94 113 GLU A C 1
ATOM 812 O O . GLU A 1 113 ? -4.413 -6.813 -0.973 1.00 97.94 113 GLU A O 1
ATOM 817 N N . ILE A 1 114 ? -4.182 -8.417 -2.516 1.00 98.44 114 ILE A N 1
ATOM 818 C CA . ILE A 1 114 ? -5.523 -8.975 -2.302 1.00 98.44 114 ILE A CA 1
ATOM 819 C C . ILE A 1 114 ? -5.682 -9.546 -0.886 1.00 98.44 114 ILE A C 1
ATOM 821 O O . ILE A 1 114 ? -6.718 -9.324 -0.248 1.00 98.44 114 ILE A O 1
ATOM 825 N N . ILE A 1 115 ? -4.669 -10.245 -0.362 1.00 98.31 115 ILE A N 1
ATOM 826 C CA . ILE A 1 115 ? -4.698 -10.818 0.994 1.00 98.31 115 ILE A CA 1
ATOM 827 C C . ILE A 1 115 ? -4.771 -9.707 2.045 1.00 98.31 115 ILE A C 1
ATOM 829 O O . ILE A 1 115 ? -5.665 -9.718 2.899 1.00 98.31 115 ILE A O 1
ATOM 833 N N . ILE A 1 116 ? -3.861 -8.731 1.973 1.00 98.00 116 ILE A N 1
ATOM 834 C CA . ILE A 1 116 ? -3.812 -7.607 2.915 1.00 98.00 116 ILE A CA 1
ATOM 835 C C . ILE A 1 116 ? -5.108 -6.805 2.815 1.00 98.00 116 ILE A C 1
ATOM 837 O O . ILE A 1 116 ? -5.756 -6.578 3.838 1.00 98.00 116 ILE A O 1
ATOM 841 N N . GLY A 1 117 ? -5.523 -6.451 1.595 1.00 98.00 117 GLY A N 1
ATOM 842 C CA . GLY A 1 117 ? -6.743 -5.702 1.300 1.00 98.00 117 GLY A CA 1
ATOM 843 C C . GLY A 1 117 ? -8.002 -6.357 1.872 1.00 98.00 117 GLY A C 1
ATOM 844 O O . GLY A 1 117 ? -8.824 -5.699 2.515 1.00 98.00 117 GLY A O 1
ATOM 845 N N . SER A 1 118 ? -8.129 -7.676 1.728 1.00 98.25 118 SER A N 1
ATOM 846 C CA . SER A 1 118 ? -9.265 -8.437 2.264 1.00 98.25 118 SER A CA 1
ATOM 847 C C . SER A 1 118 ? -9.261 -8.483 3.795 1.00 98.25 118 SER A C 1
ATOM 849 O O . SER A 1 118 ? -10.316 -8.357 4.433 1.00 98.25 118 SER A O 1
ATOM 851 N N . ALA A 1 119 ? -8.079 -8.616 4.405 1.00 97.81 119 ALA A N 1
ATOM 852 C CA . ALA A 1 119 ? -7.925 -8.600 5.855 1.00 97.81 119 ALA A CA 1
ATOM 853 C C . ALA A 1 119 ? -8.315 -7.235 6.450 1.00 97.81 119 ALA A C 1
ATOM 855 O O . ALA A 1 119 ? -9.124 -7.179 7.383 1.00 97.81 119 ALA A O 1
ATOM 856 N N . VAL A 1 120 ? -7.815 -6.127 5.885 1.00 97.25 120 VAL A N 1
ATOM 857 C CA . VAL A 1 120 ? -8.149 -4.770 6.362 1.00 97.25 120 VAL A CA 1
ATOM 858 C C . VAL A 1 120 ? -9.612 -4.417 6.115 1.00 97.25 120 VAL A C 1
ATOM 860 O O . VAL A 1 120 ? -10.243 -3.829 6.993 1.00 97.25 120 VAL A O 1
ATOM 863 N N . LEU A 1 121 ? -10.203 -4.849 4.996 1.00 97.56 121 LEU A N 1
ATOM 864 C CA . LEU A 1 121 ? -11.628 -4.652 4.726 1.00 97.56 121 LEU A CA 1
ATOM 865 C C . LEU A 1 121 ? -12.504 -5.391 5.746 1.00 97.56 121 LEU A C 1
ATOM 867 O O . LEU A 1 121 ? -13.503 -4.857 6.233 1.00 97.56 121 LEU A O 1
ATOM 871 N N . THR A 1 122 ? -12.124 -6.615 6.109 1.00 96.75 122 THR A N 1
ATOM 872 C CA . THR A 1 122 ? -12.834 -7.389 7.135 1.00 96.75 122 THR A CA 1
ATOM 873 C C . THR A 1 122 ? -12.728 -6.713 8.501 1.00 96.75 122 THR A C 1
ATOM 875 O O . THR A 1 122 ? -13.727 -6.603 9.216 1.00 96.75 122 THR A O 1
ATOM 878 N N . ALA A 1 123 ? -11.542 -6.210 8.853 1.00 95.62 123 ALA A N 1
ATOM 879 C CA . ALA A 1 123 ? -11.328 -5.446 10.078 1.00 95.62 123 ALA A CA 1
ATOM 880 C C . ALA A 1 123 ? -12.166 -4.154 10.105 1.00 95.62 123 ALA A C 1
ATOM 882 O O . ALA A 1 123 ? -12.813 -3.871 11.113 1.00 95.62 123 ALA A O 1
ATOM 883 N N . TYR A 1 124 ? -12.223 -3.421 8.990 1.00 96.00 124 TYR A N 1
ATOM 884 C CA . TYR A 1 124 ? -13.041 -2.217 8.830 1.00 96.00 124 TYR A CA 1
ATOM 885 C C . TYR A 1 124 ? -14.529 -2.496 9.061 1.00 96.00 124 TYR A C 1
ATOM 887 O O . TYR A 1 124 ? -15.168 -1.842 9.884 1.00 96.00 124 TYR A O 1
ATOM 895 N N . ARG A 1 125 ? -15.071 -3.527 8.400 1.00 94.38 125 ARG A N 1
ATOM 896 C CA . ARG A 1 125 ? -16.481 -3.925 8.539 1.00 94.38 125 ARG A CA 1
ATOM 897 C C . ARG A 1 125 ? -16.834 -4.347 9.963 1.00 94.38 125 ARG A C 1
ATOM 899 O O . ARG A 1 125 ? -17.940 -4.078 10.418 1.00 94.38 125 ARG A O 1
ATOM 906 N N . ARG A 1 126 ? -15.917 -5.016 10.670 1.00 91.56 126 ARG A N 1
ATOM 907 C CA . ARG A 1 126 ? -16.115 -5.382 12.082 1.00 91.56 126 ARG A CA 1
ATOM 908 C C . ARG A 1 126 ? -16.124 -4.153 12.985 1.00 91.56 126 ARG A C 1
ATOM 910 O O . ARG A 1 126 ? -16.951 -4.098 13.883 1.00 91.56 1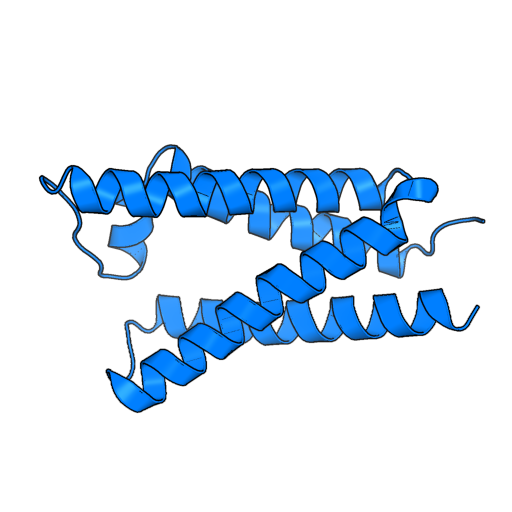26 ARG A O 1
ATOM 917 N N . LEU A 1 127 ? -15.248 -3.182 12.726 1.00 88.44 127 LEU A N 1
ATOM 918 C CA . LEU A 1 127 ? -15.173 -1.946 13.502 1.00 88.44 127 LEU A CA 1
ATOM 919 C C . LEU A 1 127 ? -16.427 -1.073 13.336 1.00 88.44 127 LEU A C 1
ATOM 921 O O . LEU A 1 127 ? -16.841 -0.451 14.299 1.00 88.44 127 LEU A O 1
ATOM 925 N N . GLN A 1 128 ? -17.045 -1.046 12.150 1.00 85.25 128 GLN A N 1
ATOM 926 C CA . GLN A 1 128 ? -18.280 -0.282 11.908 1.00 85.25 128 GLN A CA 1
ATOM 927 C C . GLN A 1 128 ? -19.549 -0.900 12.506 1.00 85.25 128 GLN A C 1
ATOM 929 O O . GLN A 1 128 ? -20.572 -0.229 12.587 1.00 85.25 128 GLN A O 1
ATOM 934 N N . ARG A 1 129 ? -19.518 -2.189 12.855 1.00 82.31 129 ARG A N 1
ATOM 935 C CA . ARG A 1 129 ? -20.663 -2.895 13.452 1.00 82.31 129 ARG A CA 1
ATOM 936 C C . ARG A 1 129 ? -20.701 -2.797 14.981 1.00 82.31 129 ARG A C 1
ATOM 938 O O . ARG A 1 129 ? -21.660 -3.289 15.568 1.00 82.31 129 ARG A O 1
ATOM 945 N N . GLN A 1 130 ? -19.652 -2.254 15.596 1.00 70.44 130 GLN A N 1
ATOM 946 C CA . GLN A 1 130 ? -19.531 -2.025 17.040 1.00 70.44 130 GLN A CA 1
ATOM 947 C C . GLN A 1 130 ? -19.916 -0.590 17.375 1.00 70.44 130 GLN A C 1
ATOM 949 O O . GLN A 1 130 ? -20.496 -0.405 18.464 1.00 70.44 130 GLN A O 1
#

pLDDT: mean 95.5, std 5.99, range [53.66, 98.69]

Solvent-accessible surface area (backbone atoms only — not comparable to full-atom values): 6458 Å² total; per-residue (Å²): 124,86,72,53,71,64,57,25,52,51,27,35,55,53,8,50,54,32,28,51,53,8,44,31,26,43,76,39,39,57,70,45,38,44,71,43,76,40,86,54,77,96,39,68,68,61,50,50,53,44,25,52,55,12,47,54,36,22,55,51,9,50,45,13,36,50,18,33,76,34,64,92,38,29,65,60,20,27,49,52,47,19,48,52,27,34,52,53,21,52,50,48,53,51,42,35,74,75,77,44,81,72,43,69,57,52,52,55,49,35,54,50,22,41,53,53,12,52,52,33,40,52,52,37,57,55,61,75,75,108

Secondary structure (DSSP, 8-state):
-PPPHHHHHHHHHHHHHHHHHHHHHHH-HHHHHHTTT---TT-HHHHHHHHHHHHHHHHHHHHHHHHHH-TTTHHHHHHHHHHHHHHHHHHHHHHHHHT----HHHHHHHHHHHHHHHHHHHHHHHHHT-

Nearest PDB structures (foldseek):
  2rld-assembly1_A  TM=6.231E-01  e=1.134E+00  Bacteroides thetaiotaomicron VPI-5482
  8a3k-assembly1_UNK  TM=5.342E-01  e=9.743E+00  synthetic construct
  6z70-assembly1_A  TM=3.584E-01  e=6.145E+00  Aquifex aeolicus VF5

InterPro domains:
  IPR025597 Protein of unknown function DUF4345 [PF14248] (8-122)

Sequence (130 aa):
MKQSLYVKALLFFAGIIGAAVGIGQLIFPVAFEASTGIDIAGNSSLLSEIRGSGGTLLAAGVVMILGAFMPSLSAKALFIAALFYLCYGLSRVYGMLIDGIPDQGLVLVTIGEIIIGSAVLTAYRRLQRQ